Protein AF-A0A1V6XBY5-F1 (afdb_monomer_lite)

Secondary structure (DSSP, 8-state):
-HHHHHHHHHHHHHHHHHHHHHHHHHHHTTS-HHHHHHS-HHHHHHHHHHHHHHHHIIIIIIIHHHHHHHHHHHHHHHHHHHH-HHHHHHHHHHHHHHHHHHHHHHHHHHHHHHHHHHHHHHHHHHHHHHHHHHHHHHHTT-HHHHHHHHHHHHHHHHHHHS--

Organism: Penicillium nalgiovense (NCBI:txid60175)

Radius of gyration: 31.31 Å; chains: 1; bounding box: 56×70×66 Å

Structure (mmCIF, N/CA/C/O backbone):
data_AF-A0A1V6XBY5-F1
#
_entry.id   AF-A0A1V6XBY5-F1
#
loop_
_atom_site.group_PDB
_atom_site.id
_atom_site.type_symbol
_atom_site.label_atom_id
_atom_site.label_alt_id
_atom_site.label_comp_id
_atom_site.label_asym_id
_atom_site.label_entity_id
_atom_site.label_seq_id
_atom_site.pdbx_PDB_ins_code
_atom_site.Cartn_x
_atom_site.Cartn_y
_atom_site.Cartn_z
_atom_site.occupancy
_atom_site.B_iso_or_equiv
_atom_site.auth_seq_id
_atom_site.auth_comp_id
_atom_site.auth_asym_id
_atom_site.auth_atom_id
_atom_site.pdbx_PDB_model_num
ATOM 1 N N . MET A 1 1 ? 16.334 -16.213 -16.237 1.00 61.03 1 MET A N 1
ATOM 2 C CA . MET A 1 1 ? 14.950 -15.869 -16.635 1.00 61.03 1 MET A CA 1
ATOM 3 C C . MET A 1 1 ? 14.332 -14.809 -15.727 1.00 61.03 1 MET A C 1
ATOM 5 O O . MET A 1 1 ? 14.143 -13.703 -16.207 1.00 61.03 1 MET A O 1
ATOM 9 N N . VAL A 1 2 ? 14.108 -15.065 -14.429 1.00 68.25 2 VAL A N 1
ATOM 10 C CA . VAL A 1 2 ? 13.472 -14.081 -13.515 1.00 68.25 2 VAL A CA 1
ATOM 11 C C . VAL A 1 2 ? 14.244 -12.758 -13.423 1.00 68.25 2 VAL A C 1
ATOM 13 O O . VAL A 1 2 ? 13.650 -11.704 -13.589 1.00 68.25 2 VAL A O 1
ATOM 16 N N . TYR A 1 3 ? 15.573 -12.791 -13.275 1.00 68.62 3 TYR A N 1
ATOM 17 C CA . TYR A 1 3 ? 16.388 -11.568 -13.241 1.00 68.62 3 TYR A CA 1
ATOM 18 C C . TYR A 1 3 ? 16.284 -10.720 -14.520 1.00 68.62 3 TYR A C 1
ATOM 20 O O . TYR A 1 3 ? 16.187 -9.504 -14.429 1.00 68.62 3 TYR A O 1
ATOM 28 N N . MET A 1 4 ? 16.240 -11.342 -15.703 1.00 73.88 4 MET A N 1
ATOM 29 C CA . MET A 1 4 ? 16.098 -10.617 -16.975 1.00 73.88 4 MET A CA 1
ATOM 30 C C . MET A 1 4 ? 14.717 -9.968 -17.113 1.00 73.88 4 MET A C 1
ATOM 32 O O . MET A 1 4 ? 14.628 -8.827 -17.555 1.00 73.88 4 MET A O 1
ATOM 36 N N . ALA A 1 5 ? 13.652 -10.653 -16.685 1.00 66.94 5 ALA A N 1
ATOM 37 C CA . ALA A 1 5 ? 12.304 -10.086 -16.676 1.00 66.94 5 ALA A CA 1
ATOM 38 C C . ALA A 1 5 ? 12.195 -8.908 -15.695 1.00 66.94 5 ALA A C 1
ATOM 40 O O . ALA A 1 5 ? 11.653 -7.863 -16.045 1.00 66.94 5 ALA A O 1
ATOM 41 N N . THR A 1 6 ? 12.772 -9.044 -14.497 1.00 69.81 6 THR A N 1
ATOM 42 C CA . THR A 1 6 ? 12.793 -7.972 -13.494 1.00 69.81 6 THR A CA 1
ATOM 43 C C . THR A 1 6 ? 13.542 -6.744 -14.003 1.00 69.81 6 THR A C 1
ATOM 45 O O . THR A 1 6 ? 13.034 -5.635 -13.868 1.00 69.81 6 THR A O 1
ATOM 48 N N . VAL A 1 7 ? 14.715 -6.931 -14.613 1.00 74.56 7 VAL A N 1
ATOM 49 C CA . VAL A 1 7 ? 15.518 -5.829 -15.166 1.00 74.56 7 VAL A CA 1
ATOM 50 C C . VAL A 1 7 ? 14.810 -5.169 -16.350 1.00 74.56 7 VAL A C 1
ATOM 52 O O . VAL A 1 7 ? 14.742 -3.945 -16.400 1.00 74.56 7 VAL A O 1
ATOM 55 N N . GLY A 1 8 ? 14.213 -5.950 -17.257 1.00 73.25 8 GLY A N 1
ATOM 56 C CA . GLY A 1 8 ? 13.448 -5.407 -18.384 1.00 73.25 8 GLY A CA 1
ATOM 57 C C . GLY A 1 8 ? 12.247 -4.568 -17.939 1.00 73.25 8 GLY A C 1
ATOM 58 O O . GLY A 1 8 ? 11.983 -3.512 -18.508 1.00 73.25 8 GLY A O 1
ATOM 59 N N . PHE A 1 9 ? 11.557 -4.990 -16.876 1.00 68.62 9 PHE A N 1
ATOM 60 C CA . PHE A 1 9 ? 10.427 -4.237 -16.334 1.00 68.62 9 PHE A CA 1
ATOM 61 C C . PHE A 1 9 ? 10.853 -2.946 -15.628 1.00 68.62 9 PHE A C 1
ATOM 63 O O . PHE A 1 9 ? 10.186 -1.925 -15.766 1.00 68.62 9 PHE A O 1
ATOM 70 N N . VAL A 1 10 ? 11.975 -2.980 -14.900 1.00 69.75 10 VAL A N 1
ATOM 71 C CA . VAL A 1 10 ? 12.561 -1.784 -14.274 1.00 69.75 10 VAL A CA 1
ATOM 72 C C . VAL A 1 10 ? 12.973 -0.773 -15.343 1.00 69.75 10 VAL A C 1
ATOM 74 O O . VAL A 1 10 ? 12.627 0.397 -15.225 1.00 69.75 10 VAL A O 1
ATOM 77 N N . TYR A 1 11 ? 13.614 -1.235 -16.419 1.00 74.06 11 TYR A N 1
ATOM 78 C CA . TYR A 1 11 ? 14.031 -0.380 -17.530 1.00 74.06 11 TYR A CA 1
ATOM 79 C C . TYR A 1 11 ? 12.838 0.268 -18.252 1.00 74.06 11 TYR A C 1
ATOM 81 O O . TYR A 1 11 ? 12.835 1.470 -18.508 1.00 74.06 11 TYR A O 1
ATOM 89 N N . ALA A 1 12 ? 11.783 -0.507 -18.529 1.00 72.75 12 ALA A N 1
ATOM 90 C CA . ALA A 1 12 ? 10.559 0.018 -19.134 1.00 72.75 12 ALA A CA 1
ATOM 91 C C . ALA A 1 12 ? 9.843 1.028 -18.218 1.00 72.75 12 ALA A C 1
ATOM 93 O O . ALA A 1 12 ? 9.372 2.061 -18.691 1.00 72.75 12 ALA A O 1
ATOM 94 N N . GLY A 1 13 ? 9.786 0.756 -16.909 1.00 66.19 13 GLY A N 1
ATOM 95 C CA . GLY A 1 13 ? 9.212 1.678 -15.929 1.00 66.19 13 GLY A CA 1
ATOM 96 C C . GLY A 1 13 ? 9.983 2.995 -15.858 1.00 66.19 13 GLY A C 1
ATOM 97 O O . GLY A 1 13 ? 9.379 4.063 -15.930 1.00 66.19 13 GLY A O 1
ATOM 98 N N . GLU A 1 14 ? 11.312 2.926 -15.786 1.00 70.69 14 GLU A N 1
ATOM 99 C CA . GLU A 1 14 ? 12.196 4.096 -15.750 1.00 70.69 14 GLU A CA 1
ATOM 100 C C . GLU A 1 14 ? 12.035 4.985 -16.993 1.00 70.69 14 GLU A C 1
ATOM 102 O O . GLU A 1 14 ? 11.953 6.208 -16.868 1.00 70.69 14 GLU A O 1
ATOM 107 N N . HIS A 1 15 ? 11.875 4.382 -18.175 1.00 76.38 15 HIS A N 1
ATOM 108 C CA . HIS A 1 15 ? 11.624 5.114 -19.417 1.00 76.38 15 HIS A CA 1
ATOM 109 C C . HIS A 1 15 ? 10.290 5.883 -19.401 1.00 76.38 15 HIS A C 1
ATOM 111 O O . HIS A 1 15 ? 10.253 7.069 -19.724 1.00 76.38 15 HIS A O 1
ATOM 117 N N . ILE A 1 16 ? 9.203 5.240 -18.961 1.00 71.50 16 ILE A N 1
ATOM 118 C CA . ILE A 1 16 ? 7.873 5.872 -18.863 1.00 71.50 16 ILE A CA 1
ATOM 119 C C . ILE A 1 16 ? 7.898 7.045 -17.873 1.00 71.50 16 ILE A C 1
ATOM 121 O O . ILE A 1 16 ? 7.299 8.094 -18.111 1.00 71.50 16 ILE A O 1
ATOM 125 N N . ILE A 1 17 ? 8.608 6.889 -16.757 1.00 69.88 17 ILE A N 1
ATOM 126 C CA . ILE A 1 17 ? 8.731 7.927 -15.730 1.00 69.88 17 ILE A CA 1
ATOM 127 C C . ILE A 1 17 ? 9.533 9.124 -16.239 1.00 69.88 17 ILE A C 1
ATOM 129 O O . ILE A 1 17 ? 9.168 10.264 -15.943 1.00 69.88 17 ILE A O 1
ATOM 133 N N . ALA A 1 18 ? 10.602 8.883 -16.999 1.00 74.31 18 ALA A N 1
ATOM 134 C CA . ALA A 1 18 ? 11.376 9.953 -17.617 1.00 74.31 18 ALA A CA 1
ATOM 135 C C . ALA A 1 18 ? 10.490 10.809 -18.539 1.00 74.31 18 ALA A C 1
ATOM 137 O O . ALA A 1 18 ? 10.486 12.034 -18.419 1.00 74.31 18 ALA A O 1
ATOM 138 N N . GLU A 1 19 ? 9.649 10.173 -19.360 1.00 79.62 19 GLU A N 1
ATOM 139 C CA . GLU A 1 19 ? 8.713 10.876 -20.244 1.00 79.62 19 GLU A CA 1
ATOM 140 C C . GLU A 1 19 ? 7.648 11.673 -19.464 1.00 79.62 19 GLU A C 1
ATOM 142 O O . GLU A 1 19 ? 7.321 12.812 -19.816 1.00 79.62 19 GLU A O 1
ATOM 147 N N . ILE A 1 20 ? 7.128 11.119 -18.362 1.00 75.00 20 ILE A N 1
ATOM 148 C CA . ILE A 1 20 ? 6.194 11.834 -17.477 1.00 75.00 20 ILE A CA 1
ATOM 149 C C . ILE A 1 20 ? 6.872 13.061 -16.856 1.00 75.00 20 ILE A C 1
ATOM 151 O O . ILE A 1 20 ? 6.275 14.138 -16.842 1.00 75.00 20 ILE A O 1
ATOM 155 N N . ARG A 1 21 ? 8.115 12.925 -16.379 1.00 74.56 21 ARG A N 1
ATOM 156 C CA . ARG A 1 21 ? 8.877 14.019 -15.759 1.00 74.56 21 ARG A CA 1
ATOM 157 C C . ARG A 1 21 ? 9.116 15.166 -16.741 1.00 74.56 21 ARG A C 1
ATOM 159 O O . ARG A 1 21 ? 8.925 16.323 -16.370 1.00 74.56 21 ARG A O 1
ATOM 166 N N . GLU A 1 22 ? 9.470 14.860 -17.989 1.00 81.31 22 GLU A N 1
ATOM 167 C CA . GLU A 1 22 ? 9.651 15.872 -19.039 1.00 81.31 22 GLU A CA 1
ATOM 168 C C . GLU A 1 22 ? 8.355 16.631 -19.342 1.00 81.31 22 GLU A C 1
ATOM 170 O O . GLU A 1 22 ? 8.338 17.865 -19.364 1.00 81.31 22 GLU A O 1
ATOM 175 N N . ARG A 1 23 ? 7.242 15.908 -19.518 1.00 78.94 23 ARG A N 1
ATOM 176 C CA . ARG A 1 23 ? 5.930 16.523 -19.774 1.00 78.94 23 ARG A CA 1
ATOM 177 C C . ARG A 1 23 ? 5.463 17.374 -18.593 1.00 78.94 23 ARG A C 1
ATOM 179 O O . ARG A 1 23 ? 4.924 18.458 -18.800 1.00 78.94 23 ARG A O 1
ATOM 186 N N . PHE A 1 24 ? 5.689 16.912 -17.366 1.00 74.50 24 PHE A N 1
ATOM 187 C CA . PHE A 1 24 ? 5.305 17.633 -16.154 1.00 74.50 24 PHE A CA 1
ATOM 188 C C . PHE A 1 24 ? 6.093 18.940 -15.998 1.00 74.50 24 PHE A C 1
ATOM 190 O O . PHE A 1 24 ? 5.501 19.993 -15.758 1.00 74.50 24 PHE A O 1
ATOM 197 N N . LEU A 1 25 ? 7.409 18.905 -16.240 1.00 76.88 25 LEU A N 1
ATOM 198 C CA . LEU A 1 25 ? 8.250 20.103 -16.254 1.00 76.88 25 LEU A CA 1
ATOM 199 C C . LEU A 1 25 ? 7.796 21.095 -17.337 1.00 76.88 25 LEU A C 1
ATOM 201 O O . LEU A 1 25 ? 7.671 22.289 -17.069 1.00 76.88 25 LEU A O 1
ATOM 205 N N . ALA A 1 26 ? 7.485 20.606 -18.541 1.00 82.38 26 ALA A N 1
ATOM 206 C CA . ALA A 1 26 ? 6.999 21.442 -19.638 1.00 82.38 26 ALA A CA 1
ATOM 207 C C . ALA A 1 26 ? 5.660 22.137 -19.322 1.00 82.38 26 ALA A C 1
ATOM 209 O O . ALA A 1 26 ? 5.439 23.263 -19.768 1.00 82.38 26 ALA A O 1
ATOM 210 N N . VAL A 1 27 ? 4.774 21.490 -18.557 1.00 79.50 27 VAL A N 1
ATOM 211 C CA . VAL A 1 27 ? 3.504 22.081 -18.101 1.00 79.50 27 VAL A CA 1
ATOM 212 C C . VAL A 1 27 ? 3.748 23.149 -17.035 1.00 79.50 27 VAL A C 1
ATOM 214 O O . VAL A 1 27 ? 3.189 24.239 -17.134 1.00 79.50 27 VAL A O 1
ATOM 217 N N . ILE A 1 28 ? 4.626 22.887 -16.067 1.00 75.31 28 ILE A N 1
ATOM 218 C CA . ILE A 1 28 ? 4.925 23.839 -14.985 1.00 75.31 28 ILE A CA 1
ATOM 219 C C . ILE A 1 28 ? 5.601 25.105 -15.513 1.00 75.31 28 ILE A C 1
ATOM 221 O O . ILE A 1 28 ? 5.260 26.205 -15.083 1.00 75.31 28 ILE A O 1
ATOM 225 N N . LEU A 1 29 ? 6.487 24.978 -16.503 1.00 78.00 29 LEU A N 1
ATOM 226 C CA . LEU A 1 29 ? 7.115 26.127 -17.165 1.00 78.00 29 LEU A CA 1
ATOM 227 C C . LEU A 1 29 ? 6.120 27.002 -17.951 1.00 78.00 29 LEU A C 1
ATOM 229 O O . LEU A 1 29 ? 6.449 28.135 -18.294 1.00 78.00 29 LEU A O 1
ATOM 233 N N . ARG A 1 30 ? 4.913 26.500 -18.246 1.00 82.25 30 ARG A N 1
ATOM 234 C CA . ARG A 1 30 ? 3.835 27.248 -18.919 1.00 82.25 30 ARG A CA 1
ATOM 235 C C . ARG A 1 30 ? 2.816 27.853 -17.945 1.00 82.25 30 ARG A C 1
ATOM 237 O O . ARG A 1 30 ? 1.886 28.523 -18.393 1.00 82.25 30 ARG A O 1
ATOM 244 N N . GLN A 1 31 ? 2.962 27.616 -16.643 1.00 78.12 31 GLN A N 1
ATOM 245 C CA . GLN A 1 31 ? 2.050 28.114 -15.615 1.00 78.12 31 GLN A CA 1
ATOM 246 C C . GLN A 1 31 ? 2.281 29.618 -15.363 1.00 78.12 31 GLN A C 1
ATOM 248 O O . GLN A 1 31 ? 3.401 30.119 -15.427 1.00 78.12 31 GLN A O 1
ATOM 253 N N . ILE A 1 32 ? 1.207 30.352 -15.068 1.00 75.69 32 ILE A N 1
ATOM 254 C CA . ILE A 1 32 ? 1.235 31.795 -14.783 1.00 75.69 32 ILE A CA 1
ATOM 255 C C . ILE A 1 32 ? 2.073 32.147 -13.537 1.00 75.69 32 ILE A C 1
ATOM 257 O O . ILE A 1 32 ? 2.076 31.400 -12.561 1.00 75.69 32 ILE A O 1
ATOM 261 N N . ILE A 1 33 ? 2.706 33.331 -13.527 1.00 69.88 33 ILE A N 1
ATOM 262 C CA . ILE A 1 33 ? 3.535 33.829 -12.404 1.00 69.88 33 ILE A CA 1
ATOM 263 C C . ILE A 1 33 ? 2.779 33.842 -11.064 1.00 69.88 33 ILE A C 1
ATOM 265 O O . ILE A 1 33 ? 3.382 33.566 -10.036 1.00 69.88 33 ILE A O 1
ATOM 269 N N . ALA A 1 34 ? 1.461 34.075 -11.063 1.00 74.69 34 ALA A N 1
ATOM 270 C CA . ALA A 1 34 ? 0.650 34.063 -9.840 1.00 74.69 34 ALA A CA 1
ATOM 271 C C . ALA A 1 34 ? 0.723 32.726 -9.070 1.00 74.69 34 ALA A C 1
ATOM 273 O O . ALA A 1 34 ? 0.628 32.718 -7.849 1.00 74.69 34 ALA A O 1
ATOM 274 N N . PHE A 1 35 ? 0.949 31.603 -9.763 1.00 68.94 35 PHE A N 1
ATOM 275 C CA . PHE A 1 35 ? 1.154 30.294 -9.133 1.00 68.94 35 PHE A CA 1
ATOM 276 C C . PHE A 1 35 ? 2.509 30.191 -8.410 1.00 68.94 35 PHE A C 1
ATOM 278 O O . PHE A 1 35 ? 2.617 29.520 -7.389 1.00 68.94 35 PHE A O 1
ATOM 285 N N . PHE A 1 36 ? 3.534 30.873 -8.927 1.00 67.94 36 PHE A N 1
ATOM 286 C CA . PHE A 1 36 ? 4.873 30.932 -8.330 1.00 67.94 36 PHE A CA 1
ATOM 287 C C . PHE A 1 36 ? 4.969 31.921 -7.161 1.00 67.94 36 PHE A C 1
ATOM 289 O O . PHE A 1 36 ? 5.892 31.824 -6.358 1.00 67.94 36 PHE A O 1
ATOM 296 N N . ASP A 1 37 ? 4.034 32.867 -7.068 1.00 69.56 37 ASP A N 1
ATOM 297 C CA . ASP A 1 37 ? 3.974 33.844 -5.974 1.00 69.56 37 ASP A CA 1
ATOM 298 C C . ASP A 1 37 ? 3.305 33.245 -4.719 1.00 69.56 37 ASP A C 1
ATOM 300 O O . ASP A 1 37 ? 3.668 33.569 -3.591 1.00 69.56 37 ASP A O 1
ATOM 304 N N . GLU A 1 38 ? 2.365 32.309 -4.910 1.00 67.94 38 GLU A N 1
ATOM 305 C CA . GLU A 1 38 ? 1.680 31.587 -3.828 1.00 67.94 38 GLU A CA 1
ATOM 306 C C . GLU A 1 38 ? 2.497 30.383 -3.313 1.00 67.94 38 GLU A C 1
ATOM 308 O O . GLU A 1 38 ? 2.528 30.107 -2.112 1.00 67.94 38 GLU A O 1
ATOM 313 N N . LEU A 1 39 ? 3.208 29.685 -4.209 1.00 63.81 39 LEU A N 1
ATOM 314 C CA . LEU A 1 39 ? 4.176 28.638 -3.878 1.00 63.81 39 LEU A CA 1
ATOM 315 C C . LEU A 1 39 ? 5.589 29.173 -4.142 1.00 63.81 39 LEU A C 1
ATOM 317 O O . LEU A 1 39 ? 6.058 29.138 -5.277 1.00 63.81 39 LEU A O 1
ATOM 321 N N . GLY A 1 40 ? 6.297 29.637 -3.109 1.00 65.38 40 GLY A N 1
ATOM 322 C CA . GLY A 1 40 ? 7.679 30.108 -3.259 1.00 65.38 40 GLY A CA 1
ATOM 323 C C . GLY A 1 40 ? 8.547 29.122 -4.061 1.00 65.38 40 GLY A C 1
ATOM 324 O O . GLY A 1 40 ? 8.485 27.912 -3.847 1.00 65.38 40 GLY A O 1
ATOM 325 N N . ALA A 1 41 ? 9.360 29.624 -4.996 1.00 63.28 41 ALA A N 1
ATOM 326 C CA . ALA A 1 41 ? 10.025 28.828 -6.041 1.00 63.28 41 ALA A CA 1
ATOM 327 C C . ALA A 1 41 ? 10.817 27.586 -5.552 1.00 63.28 41 ALA A C 1
ATOM 329 O O . ALA A 1 41 ? 10.947 26.607 -6.289 1.00 63.28 41 ALA A O 1
ATOM 330 N N . GLY A 1 42 ? 11.322 27.592 -4.311 1.00 67.00 42 GLY A N 1
ATOM 331 C CA . GLY A 1 42 ? 12.005 26.443 -3.696 1.00 67.00 42 GLY A CA 1
ATOM 332 C C . GLY A 1 42 ? 11.079 25.293 -3.268 1.00 67.00 42 GLY A C 1
ATOM 333 O O . GLY A 1 42 ? 11.498 24.133 -3.247 1.00 67.00 42 GLY A O 1
ATOM 334 N N . ASP A 1 43 ? 9.812 25.585 -2.981 1.00 70.50 43 ASP A N 1
ATOM 335 C CA . ASP A 1 43 ? 8.812 24.604 -2.544 1.00 70.50 43 ASP A CA 1
ATOM 336 C C . ASP A 1 43 ? 8.220 23.835 -3.739 1.00 70.50 43 ASP A C 1
ATOM 338 O O . ASP A 1 43 ? 7.920 22.643 -3.657 1.00 70.50 43 ASP A O 1
ATOM 342 N N . ILE A 1 44 ? 8.156 24.489 -4.905 1.00 68.62 44 ILE A N 1
ATOM 343 C CA . ILE A 1 44 ? 7.705 23.891 -6.168 1.00 68.62 44 ILE A CA 1
ATOM 344 C C . ILE A 1 44 ? 8.652 22.768 -6.602 1.00 68.62 44 ILE A C 1
ATOM 346 O O . ILE A 1 44 ? 8.198 21.664 -6.884 1.00 68.62 44 ILE A O 1
ATOM 350 N N . ASN A 1 45 ? 9.968 23.004 -6.611 1.00 70.56 45 ASN A N 1
ATOM 351 C CA . ASN A 1 45 ? 10.937 21.986 -7.036 1.00 70.56 45 ASN A CA 1
ATOM 352 C C . ASN A 1 45 ? 10.931 20.753 -6.111 1.00 70.56 45 ASN A C 1
ATOM 354 O O . ASN A 1 45 ? 10.988 19.610 -6.574 1.00 70.56 45 ASN A O 1
ATOM 358 N N . THR A 1 46 ? 10.806 20.981 -4.800 1.00 76.31 46 THR A N 1
ATOM 359 C CA . THR A 1 46 ? 10.715 19.904 -3.804 1.00 76.31 46 THR A CA 1
ATOM 360 C C . THR A 1 46 ? 9.435 19.091 -3.978 1.00 76.31 46 THR A C 1
ATOM 362 O O . THR A 1 46 ? 9.498 17.861 -4.002 1.00 76.31 46 THR A O 1
ATOM 365 N N . ARG A 1 47 ? 8.286 19.754 -4.179 1.00 72.12 47 ARG A N 1
ATOM 366 C CA . ARG A 1 47 ? 7.008 19.081 -4.463 1.00 72.12 47 ARG A CA 1
ATOM 367 C C . ARG A 1 47 ? 7.031 18.308 -5.772 1.00 72.12 47 ARG A C 1
ATOM 369 O O . ARG A 1 47 ? 6.630 17.154 -5.775 1.00 72.12 47 ARG A O 1
ATOM 376 N N . ILE A 1 48 ? 7.563 18.883 -6.851 1.00 71.38 48 ILE A N 1
ATOM 377 C CA . ILE A 1 48 ? 7.699 18.184 -8.138 1.00 71.38 48 ILE A CA 1
ATOM 378 C C . ILE A 1 48 ? 8.526 16.915 -7.965 1.00 71.38 48 ILE A C 1
ATOM 380 O O . ILE A 1 48 ? 8.141 15.852 -8.450 1.00 71.38 48 ILE A O 1
ATOM 384 N N . THR A 1 49 ? 9.660 17.019 -7.273 1.00 75.75 49 THR A N 1
ATOM 385 C CA . THR A 1 49 ? 10.550 15.878 -7.049 1.00 75.75 49 THR A CA 1
ATOM 386 C C . THR A 1 49 ? 9.861 14.813 -6.198 1.00 75.75 49 THR A C 1
ATOM 388 O O . THR A 1 49 ? 9.905 13.636 -6.547 1.00 75.75 49 THR A O 1
ATOM 391 N N . ALA A 1 50 ? 9.176 15.212 -5.125 1.00 79.12 50 ALA A N 1
ATOM 392 C CA . ALA A 1 50 ? 8.438 14.299 -4.258 1.00 79.12 50 ALA A CA 1
ATOM 393 C C . ALA A 1 50 ? 7.274 13.612 -4.992 1.00 79.12 50 ALA A C 1
ATOM 395 O O . ALA A 1 50 ? 7.177 12.387 -4.959 1.00 79.12 50 ALA A O 1
ATOM 396 N N . ASP A 1 51 ? 6.444 14.368 -5.711 1.00 77.06 51 ASP A N 1
ATOM 397 C CA . ASP A 1 51 ? 5.297 13.845 -6.457 1.00 77.06 51 ASP A CA 1
ATOM 398 C C . ASP A 1 51 ? 5.756 12.931 -7.598 1.00 77.06 51 ASP A C 1
ATOM 400 O O . ASP A 1 51 ? 5.205 11.849 -7.794 1.00 77.06 51 ASP A O 1
ATOM 404 N N . THR A 1 52 ? 6.824 13.305 -8.310 1.00 71.75 52 THR A N 1
ATOM 405 C CA . THR A 1 52 ? 7.394 12.463 -9.372 1.00 71.75 52 THR A CA 1
ATOM 406 C C . THR A 1 52 ? 7.991 11.181 -8.802 1.00 71.75 52 THR A C 1
ATOM 408 O O . THR A 1 52 ? 7.825 10.126 -9.408 1.00 71.75 52 THR A O 1
ATOM 411 N N . ASN A 1 53 ? 8.642 11.236 -7.636 1.00 76.75 53 ASN A N 1
ATOM 412 C CA . ASN A 1 53 ? 9.165 10.048 -6.960 1.00 76.75 53 ASN A CA 1
ATOM 413 C C . ASN A 1 53 ? 8.039 9.125 -6.479 1.00 76.75 53 ASN A C 1
ATOM 415 O O . ASN A 1 53 ? 8.128 7.917 -6.677 1.00 76.75 53 ASN A O 1
ATOM 419 N N . LEU A 1 54 ? 6.953 9.674 -5.930 1.00 77.25 54 LEU A N 1
ATOM 420 C CA . LEU A 1 54 ? 5.775 8.896 -5.534 1.00 77.25 54 LEU A CA 1
ATOM 421 C C . LEU A 1 54 ? 5.086 8.248 -6.741 1.00 77.25 54 LEU A C 1
ATOM 423 O O . LEU A 1 54 ? 4.683 7.087 -6.680 1.00 77.25 54 LEU A O 1
ATOM 427 N N . VAL A 1 55 ? 4.979 8.970 -7.859 1.00 74.50 55 VAL A N 1
ATOM 428 C CA . VAL A 1 55 ? 4.465 8.423 -9.123 1.00 74.50 55 VAL A CA 1
ATOM 429 C C . VAL A 1 55 ? 5.410 7.353 -9.673 1.00 74.50 55 VAL A C 1
ATOM 431 O O . VAL A 1 55 ? 4.948 6.321 -10.150 1.00 74.50 55 VAL A O 1
ATOM 434 N N . GLN A 1 56 ? 6.723 7.549 -9.562 1.00 69.56 56 GLN A N 1
ATOM 435 C CA . GLN A 1 56 ? 7.740 6.582 -9.968 1.00 69.56 56 GLN A CA 1
ATOM 436 C C . GLN A 1 56 ? 7.676 5.294 -9.149 1.00 69.56 56 GLN A C 1
ATOM 438 O O . GLN A 1 56 ? 7.681 4.203 -9.719 1.00 69.56 56 GLN A O 1
ATOM 443 N N . GLU A 1 57 ? 7.583 5.403 -7.831 1.00 73.19 57 GLU A N 1
ATOM 444 C CA . GLU A 1 57 ? 7.428 4.265 -6.928 1.00 73.19 57 GLU A CA 1
ATOM 445 C C . GLU A 1 57 ? 6.086 3.560 -7.186 1.00 73.19 57 GLU A C 1
ATOM 447 O O . GLU A 1 57 ? 6.019 2.337 -7.335 1.00 73.19 57 GLU A O 1
ATOM 452 N N . GLY A 1 58 ? 5.017 4.335 -7.383 1.00 70.25 58 GLY A N 1
ATOM 453 C CA . GLY A 1 58 ? 3.698 3.828 -7.746 1.00 70.25 58 GLY A CA 1
ATOM 454 C C . GLY A 1 58 ? 3.683 3.064 -9.072 1.00 70.25 58 GLY A C 1
ATOM 455 O O . GLY A 1 58 ? 3.145 1.962 -9.139 1.00 70.25 58 GLY A O 1
ATOM 456 N N . ILE A 1 59 ? 4.284 3.605 -10.130 1.00 71.12 59 ILE A N 1
ATOM 457 C CA . ILE A 1 59 ? 4.292 2.969 -11.452 1.00 71.12 59 ILE A CA 1
ATOM 458 C C . ILE A 1 59 ? 5.297 1.817 -11.478 1.00 71.12 59 ILE A C 1
ATOM 460 O O . ILE A 1 59 ? 4.930 0.683 -11.764 1.00 71.12 59 ILE A O 1
ATOM 464 N N . SER A 1 60 ? 6.563 2.066 -11.160 1.00 67.69 60 SER A N 1
ATOM 465 C CA . SER A 1 60 ? 7.627 1.085 -11.390 1.00 67.69 60 SER A CA 1
ATOM 466 C C . SER A 1 60 ? 7.571 -0.083 -10.402 1.00 67.69 60 SER A C 1
ATOM 468 O O . SER A 1 60 ? 7.806 -1.239 -10.770 1.00 67.69 60 SER A O 1
ATOM 470 N N . GLU A 1 61 ? 7.219 0.176 -9.140 1.00 69.00 61 GLU A N 1
ATOM 471 C CA . GLU A 1 61 ? 7.173 -0.880 -8.135 1.00 69.00 61 GLU A CA 1
ATOM 472 C C . GLU A 1 61 ? 5.829 -1.600 -8.125 1.00 69.00 61 GLU A C 1
ATOM 474 O O . GLU A 1 61 ? 5.800 -2.832 -8.238 1.00 69.00 61 GLU A O 1
ATOM 479 N N . LYS A 1 62 ? 4.712 -0.863 -8.036 1.00 75.69 62 LYS A N 1
ATOM 480 C CA . LYS A 1 62 ? 3.402 -1.519 -7.939 1.00 75.69 62 LYS A CA 1
ATOM 481 C C . LYS A 1 62 ? 3.046 -2.236 -9.230 1.00 75.69 62 LYS A C 1
ATOM 483 O O . LYS A 1 62 ? 2.671 -3.395 -9.126 1.00 75.69 62 LYS A O 1
ATOM 488 N N . VAL A 1 63 ? 3.221 -1.628 -10.412 1.00 73.69 63 VAL A N 1
ATOM 489 C CA . VAL A 1 63 ? 2.829 -2.260 -11.693 1.00 73.69 63 VAL A CA 1
ATOM 490 C C . VAL A 1 63 ? 3.636 -3.528 -11.960 1.00 73.69 63 VAL A C 1
ATOM 492 O O . VAL A 1 63 ? 3.074 -4.540 -12.380 1.00 73.69 63 VAL A O 1
ATOM 495 N N . ARG A 1 64 ? 4.940 -3.513 -11.662 1.00 70.94 64 ARG A N 1
ATOM 496 C CA . ARG A 1 64 ? 5.795 -4.701 -11.780 1.00 70.94 64 ARG A CA 1
ATOM 497 C C . ARG A 1 64 ? 5.312 -5.829 -10.880 1.00 70.94 64 ARG A C 1
ATOM 499 O O . ARG A 1 64 ? 5.232 -6.977 -11.324 1.00 70.94 64 ARG A O 1
ATOM 506 N N . LEU A 1 65 ? 4.990 -5.506 -9.628 1.00 75.38 65 LEU A N 1
ATOM 507 C CA . LEU A 1 65 ? 4.482 -6.478 -8.666 1.00 75.38 65 LEU A CA 1
ATOM 508 C C . LEU A 1 65 ? 3.129 -7.040 -9.106 1.00 75.38 65 LEU A C 1
ATOM 510 O O . LEU A 1 65 ? 2.973 -8.261 -9.107 1.00 75.38 65 LEU A O 1
ATOM 514 N N . THR A 1 66 ? 2.177 -6.205 -9.537 1.00 74.31 66 THR A N 1
ATOM 515 C CA . THR A 1 66 ? 0.871 -6.691 -10.011 1.00 74.31 66 THR A CA 1
ATOM 516 C C . THR A 1 66 ? 1.007 -7.551 -11.253 1.00 74.31 66 THR A C 1
ATOM 518 O O . THR A 1 66 ? 0.409 -8.623 -11.301 1.00 74.31 66 THR A O 1
ATOM 521 N N . LEU A 1 67 ? 1.805 -7.139 -12.240 1.00 74.62 67 LEU A N 1
ATOM 522 C CA . LEU A 1 67 ? 1.952 -7.921 -13.464 1.00 74.62 67 LEU A CA 1
ATOM 523 C C . LEU A 1 67 ? 2.630 -9.268 -13.194 1.00 74.62 67 LEU A C 1
ATOM 525 O O . LEU A 1 67 ? 2.167 -10.300 -13.681 1.00 74.62 67 LEU A O 1
ATOM 529 N N . THR A 1 68 ? 3.681 -9.278 -12.370 1.00 76.06 68 THR A N 1
ATOM 530 C CA . THR A 1 68 ? 4.364 -10.520 -11.977 1.00 76.06 68 THR A CA 1
ATOM 531 C C . THR A 1 68 ? 3.430 -11.435 -11.188 1.00 76.06 68 THR A C 1
ATOM 533 O O . THR A 1 68 ? 3.403 -12.643 -11.432 1.00 76.06 68 THR A O 1
ATOM 536 N N . ALA A 1 69 ? 2.624 -10.881 -10.278 1.00 76.38 69 ALA A N 1
ATOM 537 C CA . ALA A 1 69 ? 1.642 -11.643 -9.514 1.00 76.38 69 ALA A CA 1
ATOM 538 C C . ALA A 1 69 ? 0.569 -12.262 -10.421 1.00 76.38 69 ALA A C 1
ATOM 540 O O . ALA A 1 69 ? 0.270 -13.446 -10.279 1.00 76.38 69 ALA A O 1
ATOM 541 N N . ILE A 1 70 ? 0.044 -11.506 -11.392 1.00 77.25 70 ILE A N 1
ATOM 542 C CA . ILE A 1 70 ? -0.935 -12.005 -12.370 1.00 77.25 70 ILE A CA 1
ATOM 543 C C . ILE A 1 70 ? -0.319 -13.113 -13.230 1.00 77.25 70 ILE A C 1
ATOM 545 O O . ILE A 1 70 ? -0.908 -14.184 -13.366 1.00 77.25 70 ILE A O 1
ATOM 549 N N . ALA A 1 71 ? 0.882 -12.896 -13.770 1.00 77.06 71 ALA A N 1
ATOM 550 C CA . ALA A 1 71 ? 1.568 -13.890 -14.593 1.00 77.06 71 ALA A CA 1
ATOM 551 C C . ALA A 1 71 ? 1.840 -15.188 -13.815 1.00 77.06 71 ALA A C 1
ATOM 553 O O . ALA A 1 71 ? 1.591 -16.283 -14.319 1.00 77.06 71 ALA A O 1
ATOM 554 N N . THR A 1 72 ? 2.289 -15.068 -12.563 1.00 79.19 72 THR A N 1
ATOM 555 C CA . THR A 1 72 ? 2.542 -16.219 -11.683 1.00 79.19 72 THR A CA 1
ATOM 556 C C . THR A 1 72 ? 1.249 -16.948 -11.336 1.00 79.19 72 THR A C 1
ATOM 558 O O . THR A 1 72 ? 1.221 -18.176 -11.351 1.00 79.19 72 THR A O 1
ATOM 561 N N . PHE A 1 73 ? 0.167 -16.215 -11.071 1.00 80.25 73 PHE A N 1
ATOM 562 C CA . PHE A 1 73 ? -1.145 -16.795 -10.798 1.00 80.25 73 PHE A CA 1
ATOM 563 C C . PHE A 1 73 ? -1.655 -17.620 -11.986 1.00 80.25 73 PHE A C 1
ATOM 565 O O . PHE A 1 73 ? -2.049 -18.773 -11.809 1.00 80.25 73 PHE A O 1
ATOM 572 N N . VAL A 1 74 ? -1.577 -17.071 -13.202 1.00 81.38 74 VAL A N 1
ATOM 573 C CA . VAL A 1 74 ? -1.988 -17.777 -14.425 1.00 81.38 74 VAL A CA 1
ATOM 574 C C . VAL A 1 74 ? -1.102 -18.999 -14.675 1.00 81.38 74 VAL A C 1
ATOM 576 O O . VAL A 1 74 ? -1.620 -20.085 -14.926 1.00 81.38 74 VAL A O 1
ATOM 579 N N . ALA A 1 75 ? 0.220 -18.863 -14.553 1.00 80.94 75 ALA A N 1
ATOM 580 C CA . ALA A 1 75 ? 1.144 -19.980 -14.736 1.00 80.94 75 ALA A CA 1
ATOM 581 C C . ALA A 1 75 ? 0.893 -21.110 -13.722 1.00 80.94 75 ALA A C 1
ATOM 583 O O . ALA A 1 75 ? 0.806 -22.275 -14.108 1.00 80.94 75 ALA A O 1
ATOM 584 N N . ALA A 1 76 ? 0.716 -20.777 -12.440 1.00 80.31 76 ALA A N 1
ATOM 585 C CA . ALA A 1 76 ? 0.413 -21.747 -11.390 1.00 80.31 76 ALA A CA 1
ATOM 586 C C . ALA A 1 76 ? -0.931 -22.451 -11.626 1.00 80.31 76 ALA A C 1
ATOM 588 O O . ALA A 1 76 ? -1.037 -23.661 -11.424 1.00 80.31 76 ALA A O 1
ATOM 589 N N . PHE A 1 77 ? -1.940 -21.714 -12.098 1.00 81.81 77 PHE A N 1
ATOM 590 C CA . PHE A 1 77 ? -3.241 -22.276 -12.448 1.00 81.81 77 PHE A CA 1
ATOM 591 C C . PHE A 1 77 ? -3.124 -23.287 -13.596 1.00 81.81 77 PHE A C 1
ATOM 593 O O . PHE A 1 77 ? -3.589 -24.419 -13.469 1.00 81.81 77 PHE A O 1
ATOM 600 N N . VAL A 1 78 ? -2.437 -22.921 -14.682 1.00 83.25 78 VAL A N 1
ATOM 601 C CA . VAL A 1 78 ? -2.231 -23.803 -15.841 1.00 83.25 78 VAL A CA 1
ATOM 602 C C . VAL A 1 78 ? -1.445 -25.056 -15.447 1.00 83.25 78 VAL A C 1
ATOM 604 O O . VAL A 1 78 ? -1.889 -26.167 -15.731 1.00 83.25 78 VAL A O 1
ATOM 607 N N . ILE A 1 79 ? -0.322 -24.907 -14.736 1.00 82.69 79 ILE A N 1
ATOM 608 C CA . ILE A 1 79 ? 0.504 -26.042 -14.287 1.00 82.69 79 ILE A CA 1
ATOM 609 C C . ILE A 1 79 ? -0.299 -26.972 -13.370 1.00 82.69 79 ILE A C 1
ATOM 611 O O . ILE A 1 79 ? -0.245 -28.194 -13.521 1.00 82.69 79 ILE A O 1
ATOM 615 N N . GLY A 1 80 ? -1.075 -26.409 -12.443 1.00 81.75 80 GLY A N 1
ATOM 616 C CA . GLY A 1 80 ? -1.897 -27.192 -11.530 1.00 81.75 80 GLY A CA 1
ATOM 617 C C . GLY A 1 80 ? -2.971 -28.012 -12.254 1.00 81.75 80 GLY A C 1
ATOM 618 O O . GLY A 1 80 ? -3.152 -29.193 -11.950 1.00 81.75 80 GLY A O 1
ATOM 619 N N . PHE A 1 81 ? -3.669 -27.409 -13.220 1.00 81.00 81 PHE A N 1
ATOM 620 C CA . PHE A 1 81 ? -4.698 -28.102 -14.000 1.00 81.00 81 PHE A CA 1
ATOM 621 C C . PHE A 1 81 ? -4.122 -29.195 -14.905 1.00 81.00 81 PHE A C 1
ATOM 623 O O . PHE A 1 81 ? -4.747 -30.245 -15.044 1.00 81.00 81 PHE A O 1
ATOM 630 N N . VAL A 1 82 ? -2.936 -28.973 -15.477 1.00 83.06 82 VAL A N 1
ATOM 631 C CA . VAL A 1 82 ? -2.261 -29.951 -16.344 1.00 83.06 82 VAL A CA 1
ATOM 632 C C . VAL A 1 82 ? -1.715 -31.138 -15.543 1.00 83.06 82 VAL A C 1
ATOM 634 O O . VAL A 1 82 ? -1.810 -32.270 -16.005 1.00 83.06 82 VAL A O 1
ATOM 637 N N . GLY A 1 83 ? -1.167 -30.904 -14.346 1.00 78.94 83 GLY A N 1
ATOM 638 C CA . GLY A 1 83 ? -0.588 -31.967 -13.520 1.00 78.94 83 GLY A CA 1
ATOM 639 C C . GLY A 1 83 ? -1.636 -32.882 -12.883 1.00 78.94 83 GLY A C 1
ATOM 640 O O . GLY A 1 83 ? -1.639 -34.087 -13.120 1.00 78.94 83 GLY A O 1
ATOM 641 N N . TYR A 1 84 ? -2.529 -32.324 -12.059 1.00 76.50 84 TYR A N 1
ATOM 642 C CA . TYR A 1 84 ? -3.498 -33.111 -11.287 1.00 76.50 84 TYR A CA 1
ATOM 643 C C . TYR A 1 84 ? -4.782 -32.317 -11.020 1.00 76.50 84 TYR A C 1
ATOM 645 O O . TYR A 1 84 ? -4.945 -31.693 -9.970 1.00 76.50 84 TYR A O 1
ATOM 653 N N . TRP A 1 85 ? -5.745 -32.419 -11.937 1.00 82.94 85 TRP A N 1
ATOM 654 C CA . TRP A 1 85 ? -7.016 -31.683 -11.885 1.00 82.94 85 TRP A CA 1
ATOM 655 C C . TRP A 1 85 ? -7.866 -31.920 -10.618 1.00 82.94 85 TRP A C 1
ATOM 657 O O . TRP A 1 85 ? -8.633 -31.050 -10.217 1.00 82.94 85 TRP A O 1
ATOM 667 N N . LYS A 1 86 ? -7.733 -33.079 -9.952 1.00 78.88 86 LYS A N 1
ATOM 668 C CA . LYS A 1 86 ? -8.450 -33.369 -8.693 1.00 78.88 86 LYS A CA 1
ATOM 669 C C . LYS A 1 86 ? -7.861 -32.632 -7.486 1.00 78.88 86 LYS A C 1
ATOM 671 O O . LYS A 1 86 ? -8.612 -32.164 -6.636 1.00 78.88 86 LYS A O 1
ATOM 676 N N . LEU A 1 87 ? -6.532 -32.521 -7.405 1.00 77.94 87 LEU A N 1
ATOM 677 C CA . LEU A 1 87 ? -5.856 -31.862 -6.280 1.00 77.94 87 LEU A CA 1
ATOM 678 C C . LEU A 1 87 ? -6.036 -30.344 -6.338 1.00 77.94 87 LEU A C 1
ATOM 680 O O . LEU A 1 87 ? -6.260 -29.707 -5.308 1.00 77.94 87 LEU A O 1
ATOM 684 N N . THR A 1 88 ? -6.009 -29.764 -7.537 1.00 80.88 88 THR A N 1
ATOM 685 C CA . THR A 1 88 ? -6.234 -28.326 -7.719 1.00 80.88 88 THR A CA 1
ATOM 686 C C . THR A 1 88 ? -7.641 -27.884 -7.365 1.00 80.88 88 THR A C 1
ATOM 688 O O . THR A 1 88 ? -7.800 -26.806 -6.799 1.00 80.88 88 THR A O 1
ATOM 691 N N . LEU A 1 89 ? -8.655 -28.707 -7.635 1.00 80.62 89 LEU A N 1
ATOM 692 C CA . LEU A 1 89 ? -10.046 -28.405 -7.285 1.00 80.62 89 LEU A CA 1
ATOM 693 C C . LEU A 1 89 ? -10.243 -28.317 -5.764 1.00 80.62 89 LEU A C 1
ATOM 695 O O . LEU A 1 89 ? -10.864 -27.375 -5.271 1.00 80.62 89 LEU A O 1
ATOM 699 N N . ILE A 1 90 ? -9.640 -29.248 -5.016 1.00 85.00 90 ILE A N 1
ATOM 700 C CA . ILE A 1 90 ? -9.652 -29.242 -3.544 1.00 85.00 90 ILE A CA 1
ATOM 701 C C . ILE A 1 90 ? -8.929 -27.999 -3.012 1.00 85.00 90 ILE A C 1
ATOM 703 O O . ILE A 1 90 ? -9.455 -27.292 -2.152 1.00 85.00 90 ILE A O 1
ATOM 707 N N . LEU A 1 91 ? -7.745 -27.693 -3.551 1.00 84.25 91 LEU A N 1
ATOM 708 C CA . LEU A 1 91 ? -6.964 -26.525 -3.140 1.00 84.25 91 LEU A CA 1
ATOM 709 C C . LEU A 1 91 ? -7.714 -25.213 -3.421 1.00 84.25 91 LEU A C 1
ATOM 711 O O . LEU A 1 91 ? -7.781 -24.338 -2.559 1.00 84.25 91 LEU A O 1
ATOM 715 N N . CYS A 1 92 ? -8.316 -25.093 -4.606 1.00 85.38 92 CYS A N 1
ATOM 716 C CA . CYS A 1 92 ? -9.093 -23.926 -5.011 1.00 85.38 92 CYS A CA 1
ATOM 717 C C . CYS A 1 92 ? -10.291 -23.709 -4.078 1.00 85.38 92 CYS A C 1
ATOM 719 O O . CYS A 1 92 ? -10.489 -22.595 -3.595 1.00 85.38 92 CYS A O 1
ATOM 721 N N . SER A 1 93 ? -11.024 -24.776 -3.738 1.00 87.75 93 SER A N 1
ATOM 722 C CA . SER A 1 93 ? -12.138 -24.705 -2.786 1.00 87.75 93 SER A CA 1
ATOM 723 C C . SER A 1 93 ? -11.696 -24.180 -1.415 1.00 87.75 93 SER A C 1
ATOM 725 O O . SER A 1 93 ? -12.361 -23.318 -0.840 1.00 87.75 93 SER A O 1
ATOM 727 N N . THR A 1 94 ? -10.559 -24.653 -0.898 1.00 88.19 94 THR A N 1
ATOM 728 C CA . THR A 1 94 ? -10.020 -24.196 0.393 1.00 88.19 94 THR A CA 1
ATOM 729 C C . THR A 1 94 ? -9.599 -22.726 0.346 1.00 88.19 94 THR A C 1
ATOM 731 O O . THR A 1 94 ? -9.936 -21.961 1.250 1.00 88.19 94 THR A O 1
ATOM 734 N N . VAL A 1 95 ? -8.914 -22.295 -0.719 1.00 88.88 95 VAL A N 1
ATOM 735 C CA . VAL A 1 95 ? -8.493 -20.891 -0.886 1.00 88.88 95 VAL A CA 1
ATOM 736 C C . VAL A 1 95 ? -9.705 -19.961 -0.975 1.00 88.88 95 VAL A C 1
ATOM 738 O O . VAL A 1 95 ? -9.736 -18.933 -0.298 1.00 88.88 95 VAL A O 1
ATOM 741 N N . VAL A 1 96 ? -10.732 -20.332 -1.745 1.00 90.38 96 VAL A N 1
ATOM 742 C CA . VAL A 1 96 ? -11.970 -19.544 -1.863 1.00 90.38 96 VAL A CA 1
ATOM 743 C C . VAL A 1 96 ? -12.676 -19.429 -0.510 1.00 90.38 96 VAL A C 1
ATOM 745 O O . VAL A 1 96 ? -13.069 -18.328 -0.125 1.00 90.38 96 VAL A O 1
ATOM 748 N N . ALA A 1 97 ? -12.777 -20.522 0.254 1.00 92.69 97 ALA A N 1
ATOM 749 C CA . ALA A 1 97 ? -13.384 -20.500 1.586 1.00 92.69 97 ALA A CA 1
ATOM 750 C C . ALA A 1 97 ? -12.653 -19.546 2.552 1.00 92.69 97 ALA A C 1
ATOM 752 O O . ALA A 1 97 ? -13.294 -18.783 3.284 1.00 92.69 97 ALA A O 1
ATOM 753 N N . ILE A 1 98 ? -11.316 -19.531 2.517 1.00 93.19 98 ILE A N 1
ATOM 754 C CA . ILE A 1 98 ? -10.497 -18.616 3.326 1.00 93.19 98 ILE A CA 1
ATOM 755 C C . ILE A 1 98 ? -10.745 -17.160 2.915 1.00 93.19 98 ILE A C 1
ATOM 757 O O . ILE A 1 98 ? -11.004 -16.321 3.778 1.00 93.19 98 ILE A O 1
ATOM 761 N N . VAL A 1 99 ? -10.711 -16.854 1.614 1.00 92.75 99 VAL A N 1
ATOM 762 C CA . VAL A 1 99 ? -10.910 -15.486 1.101 1.00 92.75 99 VAL A CA 1
ATOM 763 C C . VAL A 1 99 ? -12.290 -14.947 1.474 1.00 92.75 99 VAL A C 1
ATOM 765 O O . VAL A 1 99 ? -12.397 -13.805 1.922 1.00 92.75 99 VAL A O 1
ATOM 768 N N . VAL A 1 100 ? -13.339 -15.763 1.351 1.00 94.38 100 VAL A N 1
ATOM 769 C CA . VAL A 1 100 ? -14.705 -15.373 1.734 1.00 94.38 100 VAL A CA 1
ATOM 770 C C . VAL A 1 100 ? -14.792 -15.085 3.232 1.00 94.38 100 VAL A C 1
ATOM 772 O O . VAL A 1 100 ? -15.329 -14.049 3.629 1.00 94.38 100 VAL A O 1
ATOM 775 N N . THR A 1 101 ? -14.220 -15.957 4.064 1.00 93.75 101 THR A N 1
ATOM 776 C CA . THR A 1 101 ? -14.236 -15.787 5.524 1.00 93.75 101 THR A CA 1
ATOM 777 C C . THR A 1 101 ? -13.492 -14.517 5.938 1.00 93.75 101 THR A C 1
ATOM 779 O O . THR A 1 101 ? -14.024 -13.702 6.694 1.00 93.75 101 THR A O 1
ATOM 782 N N . LEU A 1 102 ? -12.293 -14.294 5.393 1.00 93.62 102 LEU A N 1
ATOM 783 C CA . LEU A 1 102 ? -11.502 -13.092 5.664 1.00 93.62 102 LEU A CA 1
ATOM 784 C C . LEU A 1 102 ? -12.185 -11.821 5.151 1.00 93.62 102 LEU A C 1
ATOM 786 O O . LEU A 1 102 ? -12.186 -10.810 5.851 1.00 93.62 102 LEU A O 1
ATOM 790 N N . GLY A 1 103 ? -12.803 -11.859 3.969 1.00 92.00 103 GLY A N 1
ATOM 791 C CA . GLY A 1 103 ? -13.552 -10.726 3.423 1.00 92.00 103 GLY A CA 1
ATOM 792 C C . GLY A 1 103 ? -14.763 -10.361 4.285 1.00 92.00 103 GLY A C 1
ATOM 793 O O . GLY A 1 103 ? -15.004 -9.184 4.577 1.00 92.00 103 GLY A O 1
ATOM 794 N N . PHE A 1 104 ? -15.497 -11.365 4.763 1.00 94.62 104 PHE A N 1
ATOM 795 C CA . PHE A 1 104 ? -16.634 -11.153 5.653 1.00 94.62 104 PHE A CA 1
ATOM 796 C C . PHE A 1 104 ? -16.199 -10.556 6.999 1.00 94.62 104 PHE A C 1
ATOM 798 O O . PHE A 1 104 ? -16.730 -9.528 7.423 1.00 94.62 104 PHE A O 1
ATOM 805 N N . VAL A 1 105 ? -15.178 -11.135 7.638 1.00 94.25 105 VAL A N 1
ATOM 806 C CA . VAL A 1 105 ? -14.642 -10.621 8.908 1.00 94.25 105 VAL A CA 1
ATOM 807 C C . VAL A 1 105 ? -14.059 -9.218 8.729 1.00 94.25 105 VAL A C 1
ATOM 809 O O . VAL A 1 105 ? -14.355 -8.329 9.524 1.00 94.25 105 VAL A O 1
ATOM 812 N N . GLY A 1 106 ? -13.294 -8.975 7.665 1.00 92.38 106 GLY A N 1
ATOM 813 C CA . GLY A 1 106 ? -12.684 -7.673 7.392 1.00 92.38 106 GLY A CA 1
ATOM 814 C C . GLY A 1 106 ? -13.720 -6.564 7.208 1.00 92.38 106 GLY A C 1
ATOM 815 O O . GLY A 1 106 ? -13.608 -5.496 7.814 1.00 92.38 106 GLY A O 1
ATOM 816 N N . THR A 1 107 ? -14.779 -6.820 6.436 1.00 91.94 107 THR A N 1
ATOM 817 C CA . THR A 1 107 ? -15.869 -5.843 6.261 1.00 91.94 107 THR A CA 1
ATOM 818 C C . THR A 1 107 ? -16.662 -5.618 7.548 1.00 91.94 107 THR A C 1
ATOM 820 O O . THR A 1 107 ? -17.061 -4.484 7.831 1.00 91.94 107 THR A O 1
ATOM 823 N N . PHE A 1 108 ? -16.856 -6.658 8.360 1.00 93.38 108 PHE A N 1
ATOM 824 C CA . PHE A 1 108 ? -17.497 -6.544 9.668 1.00 93.38 108 PHE A CA 1
ATOM 825 C C . PHE A 1 108 ? -16.664 -5.699 10.644 1.00 93.38 108 PHE A C 1
ATOM 827 O O . PHE A 1 108 ? -17.182 -4.749 11.235 1.00 93.38 108 PHE A O 1
ATOM 834 N N . VAL A 1 109 ? -15.361 -5.970 10.743 1.00 93.50 109 VAL A N 1
ATOM 835 C CA . VAL A 1 109 ? -14.417 -5.204 11.571 1.00 93.50 109 VAL A CA 1
ATOM 836 C C . VAL A 1 109 ? -14.342 -3.749 11.113 1.00 93.50 109 VAL A C 1
ATOM 838 O O . VAL A 1 109 ? -14.396 -2.846 11.946 1.00 93.50 109 VAL A O 1
ATOM 841 N N . ALA A 1 110 ? -14.302 -3.488 9.804 1.00 91.44 110 ALA A N 1
ATOM 842 C CA . ALA A 1 110 ? -14.301 -2.125 9.274 1.00 91.44 110 ALA A CA 1
ATOM 843 C C . ALA A 1 110 ? -15.581 -1.353 9.644 1.00 91.44 110 ALA A C 1
ATOM 845 O O . ALA A 1 110 ? -15.517 -0.174 10.003 1.00 91.44 110 ALA A O 1
ATOM 846 N N . LYS A 1 111 ? -16.750 -2.010 9.605 1.00 92.19 111 LYS A N 1
ATOM 847 C CA . LYS A 1 111 ? -18.022 -1.413 10.052 1.00 92.19 111 LYS A CA 1
ATOM 848 C C . LYS A 1 111 ? -18.016 -1.122 11.552 1.00 92.19 111 LYS A C 1
ATOM 850 O O . LYS A 1 111 ? -18.429 -0.032 11.950 1.00 92.19 111 LYS A O 1
ATOM 855 N N . LEU A 1 112 ? -17.531 -2.060 12.368 1.00 90.44 112 LEU A N 1
ATOM 856 C CA . LEU A 1 112 ? -17.384 -1.861 13.811 1.00 90.44 112 LEU A CA 1
ATOM 857 C C . LEU A 1 112 ? -16.454 -0.683 14.100 1.00 90.44 112 LEU A C 1
ATOM 859 O O . LEU A 1 112 ? -16.846 0.233 14.816 1.00 90.44 112 LEU A O 1
ATOM 863 N N . SER A 1 113 ? -15.274 -0.660 13.481 1.00 91.31 113 SER A N 1
ATOM 864 C CA . SER A 1 113 ? -14.288 0.412 13.626 1.00 91.31 113 SER A CA 1
ATOM 865 C C . SER A 1 113 ? -14.892 1.781 13.302 1.00 91.31 113 SER A C 1
ATOM 867 O O . SER A 1 113 ? -14.832 2.685 14.133 1.00 91.31 113 SER A O 1
ATOM 869 N N . LYS A 1 114 ? -15.610 1.919 12.177 1.00 90.88 114 LYS A N 1
ATOM 870 C CA . LYS A 1 114 ? -16.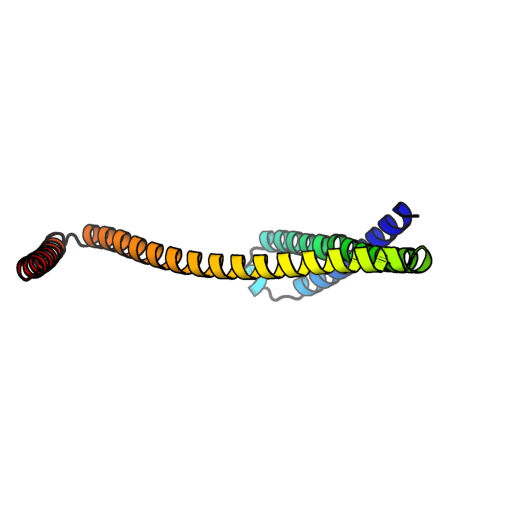331 3.162 11.841 1.00 90.88 114 LYS A CA 1
ATOM 871 C C . LYS A 1 114 ? -17.337 3.577 12.918 1.00 90.88 114 LYS A C 1
ATOM 873 O O . LYS A 1 114 ? -17.424 4.758 13.251 1.00 90.88 114 LYS A O 1
ATOM 878 N N . LYS A 1 115 ? -18.087 2.624 13.478 1.00 90.00 115 LYS A N 1
ATOM 879 C CA . LYS A 1 115 ? -19.059 2.901 14.544 1.00 90.00 115 LYS A CA 1
A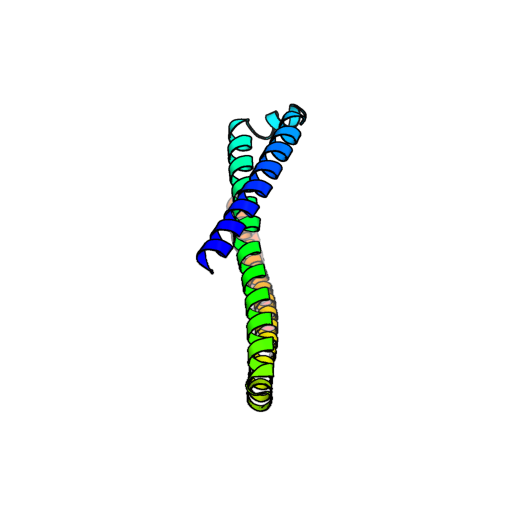TOM 880 C C . LYS A 1 115 ? -18.364 3.347 15.834 1.00 90.00 115 LYS A C 1
ATOM 882 O O . LYS A 1 115 ? -18.790 4.333 16.433 1.00 90.00 115 LYS A O 1
ATOM 887 N N . TYR A 1 116 ? -17.279 2.677 16.223 1.00 88.38 116 TYR A N 1
ATOM 888 C CA . TYR A 1 116 ? -16.459 3.077 17.367 1.00 88.38 116 TYR A CA 1
ATOM 889 C C . TYR A 1 116 ? -15.906 4.487 17.176 1.00 88.38 116 TYR A C 1
ATOM 891 O O . TYR A 1 116 ? -16.137 5.331 18.038 1.00 88.38 116 TYR A O 1
ATOM 899 N N . LEU A 1 117 ? -15.269 4.779 16.036 1.00 88.81 117 LEU A N 1
ATOM 900 C CA . LEU A 1 117 ? -14.767 6.120 15.722 1.00 88.81 117 LEU A CA 1
ATOM 901 C C . LEU A 1 117 ? -15.867 7.186 15.814 1.00 88.81 117 LEU A C 1
ATOM 903 O O . LEU A 1 117 ? -15.615 8.266 16.340 1.00 88.81 117 LEU A O 1
ATOM 907 N N . GLY A 1 118 ? -17.092 6.885 15.374 1.00 87.12 118 GLY A N 1
ATOM 908 C CA . GLY A 1 118 ? -18.226 7.804 15.502 1.00 87.12 118 GLY A CA 1
ATOM 909 C C . GLY A 1 118 ? -18.612 8.110 16.956 1.00 87.12 118 GLY A C 1
ATOM 910 O O . GLY A 1 118 ? -18.891 9.262 17.293 1.00 87.12 118 GLY A O 1
ATOM 911 N N . HIS A 1 119 ? -18.605 7.107 17.838 1.00 84.31 119 HIS A N 1
ATOM 912 C CA . HIS A 1 119 ? -18.858 7.314 19.269 1.00 84.31 119 HIS A CA 1
ATOM 913 C C . HIS A 1 119 ? -17.700 8.045 19.961 1.00 84.31 119 HIS A C 1
ATOM 915 O O . HIS A 1 119 ? -17.943 8.978 20.728 1.00 84.31 119 HIS A O 1
ATOM 921 N N . PHE A 1 120 ? -16.455 7.685 19.639 1.00 85.12 120 PHE A N 1
ATOM 922 C CA . PHE A 1 120 ? -15.266 8.382 20.132 1.00 85.12 120 PHE A CA 1
ATOM 923 C C . PHE A 1 120 ? -15.242 9.850 19.697 1.00 85.12 120 PHE A C 1
ATOM 925 O O . PHE A 1 120 ? -14.932 10.712 20.515 1.00 85.12 120 PHE A O 1
ATOM 932 N N . ALA A 1 121 ? -15.629 10.155 18.454 1.00 87.00 121 ALA A N 1
ATOM 933 C CA . ALA A 1 121 ? -15.720 11.525 17.955 1.00 87.00 121 ALA A CA 1
ATOM 934 C C . ALA A 1 121 ? -16.731 12.360 18.755 1.00 87.00 121 ALA A C 1
ATOM 936 O O . ALA A 1 121 ? -16.395 13.461 19.177 1.00 87.00 121 ALA A O 1
ATOM 937 N N . LYS A 1 122 ? -17.922 11.814 19.045 1.00 86.56 122 LYS A N 1
ATOM 938 C CA . LYS A 1 122 ? -18.934 12.497 19.872 1.00 86.56 122 LYS A CA 1
ATOM 939 C C . LYS A 1 122 ? -18.441 12.778 21.291 1.00 86.56 122 LYS A C 1
ATOM 941 O O . LYS A 1 122 ? -18.621 13.887 21.782 1.00 86.56 122 LYS A O 1
ATOM 946 N N . GLY A 1 123 ? -17.800 11.801 21.937 1.00 84.44 123 GLY A N 1
ATOM 947 C CA . GLY A 1 123 ? -17.197 12.003 23.259 1.00 84.44 123 GLY A CA 1
ATOM 948 C C . GLY A 1 123 ? -16.109 13.079 23.235 1.00 84.44 123 GLY A C 1
ATOM 949 O O . GLY A 1 123 ? -16.084 13.949 24.100 1.00 84.44 123 GLY A O 1
ATOM 950 N N . ARG A 1 124 ? -15.265 13.075 22.194 1.00 84.38 124 ARG A N 1
ATOM 951 C CA . ARG A 1 124 ? -14.260 14.120 21.953 1.00 84.38 124 ARG A CA 1
ATOM 952 C C . ARG A 1 124 ? -14.885 15.506 21.843 1.00 84.38 124 ARG A C 1
ATOM 954 O O . ARG A 1 124 ? -14.404 16.413 22.507 1.00 84.38 124 ARG A O 1
ATOM 961 N N . THR A 1 125 ? -15.949 15.657 21.055 1.00 89.25 125 THR A N 1
ATOM 962 C CA . THR A 1 125 ? -16.645 16.941 20.888 1.00 89.25 125 THR A CA 1
ATOM 963 C C . THR A 1 125 ? -17.185 17.462 22.217 1.00 89.25 125 THR A C 1
ATOM 965 O O . THR A 1 125 ? -16.967 18.624 22.534 1.00 89.25 125 THR A O 1
ATOM 968 N N . ILE A 1 126 ? -17.804 16.607 23.038 1.00 84.50 126 ILE A N 1
ATOM 969 C CA . ILE A 1 126 ? -18.314 17.007 24.361 1.00 84.50 126 ILE A CA 1
ATOM 970 C C . ILE A 1 126 ? -17.166 17.463 25.273 1.00 84.50 126 ILE A C 1
ATOM 972 O O . ILE A 1 126 ? -17.263 18.495 25.932 1.00 84.50 126 ILE A O 1
ATOM 976 N N . THR A 1 127 ? -16.055 16.727 25.299 1.00 87.25 127 THR A N 1
ATOM 977 C CA . THR A 1 127 ? -14.872 17.122 26.077 1.00 87.25 127 THR A CA 1
ATOM 978 C C . THR A 1 127 ? -14.290 18.449 25.585 1.00 87.25 127 THR A C 1
ATOM 980 O O . THR A 1 127 ? -13.915 19.298 26.391 1.00 87.25 127 THR A O 1
ATOM 983 N N . GLU A 1 128 ? -14.239 18.653 24.270 1.00 86.38 128 GLU A N 1
ATOM 984 C CA . GLU A 1 128 ? -13.743 19.880 23.646 1.00 86.38 128 GLU A CA 1
ATOM 985 C C . GLU A 1 128 ? -14.650 21.082 23.953 1.00 86.38 128 GLU A C 1
ATOM 987 O O . GLU A 1 128 ? -14.149 22.156 24.292 1.00 86.38 128 GLU A O 1
ATOM 992 N N . GLU A 1 129 ? -15.971 20.887 23.966 1.00 84.38 129 GLU A N 1
ATOM 993 C CA . GLU A 1 129 ? -16.944 21.885 24.424 1.00 84.38 129 GLU A CA 1
ATOM 994 C C . GLU A 1 129 ? -16.754 22.238 25.902 1.00 84.38 129 GLU A C 1
ATOM 996 O O . GLU A 1 129 ? -16.746 23.420 26.250 1.00 84.38 129 GLU A O 1
ATOM 1001 N N . VAL A 1 130 ? -16.546 21.249 26.778 1.00 82.00 130 VAL A N 1
ATOM 1002 C CA . VAL A 1 130 ? -16.316 21.492 28.212 1.00 82.00 130 VAL A CA 1
ATOM 1003 C C . VAL A 1 130 ? -15.014 22.266 28.427 1.00 82.00 130 VAL A C 1
ATOM 1005 O O . VAL A 1 130 ? -15.027 23.288 29.115 1.00 82.00 130 VAL A O 1
ATOM 1008 N N . ILE A 1 131 ? -13.910 21.858 27.795 1.00 85.12 131 ILE A N 1
ATOM 1009 C CA . ILE A 1 131 ? -12.622 22.567 27.885 1.00 85.12 131 ILE A CA 1
ATOM 1010 C C . ILE A 1 131 ? -12.746 23.996 27.336 1.00 85.12 131 ILE A C 1
ATOM 1012 O O . ILE A 1 131 ? -12.263 24.945 27.962 1.00 85.12 131 ILE A O 1
ATOM 1016 N N . SER A 1 132 ? -13.427 24.169 26.201 1.00 81.56 132 SER A N 1
ATOM 1017 C CA . SER A 1 132 ? -13.705 25.484 25.613 1.00 81.56 132 SER A CA 1
ATOM 1018 C C . SER A 1 132 ? -14.556 26.351 26.546 1.00 81.56 132 SER A C 1
ATOM 1020 O O . SER A 1 132 ? -14.252 27.524 26.757 1.00 81.56 132 SER A O 1
ATOM 1022 N N . SER A 1 133 ? -15.566 25.771 27.202 1.00 77.62 133 SER A N 1
ATOM 1023 C CA . SER A 1 133 ? -16.416 26.476 28.165 1.00 77.62 133 SER A CA 1
ATOM 1024 C C . SER A 1 133 ? -15.658 26.919 29.420 1.00 77.62 133 SER A C 1
ATOM 1026 O O . SER A 1 133 ? -15.895 28.026 29.894 1.00 77.62 133 SER A O 1
ATOM 1028 N N . ILE A 1 134 ? -14.700 26.122 29.913 1.00 75.19 134 ILE A N 1
ATOM 1029 C CA . ILE A 1 134 ? -13.815 26.494 31.029 1.00 75.19 134 ILE A CA 1
ATOM 1030 C C . ILE A 1 134 ? -12.901 27.649 30.609 1.00 75.19 134 ILE A C 1
ATOM 1032 O O . ILE A 1 134 ? -12.776 28.629 31.344 1.00 75.19 134 ILE A O 1
ATOM 1036 N N . ARG A 1 135 ? -12.313 27.580 29.406 1.00 72.31 135 ARG A N 1
ATOM 1037 C CA . ARG A 1 135 ? -11.497 28.671 28.848 1.00 72.31 135 ARG A CA 1
ATOM 1038 C C . ARG A 1 135 ? -12.315 29.955 28.688 1.00 72.31 135 ARG A C 1
ATOM 1040 O O . ARG A 1 135 ? -11.843 31.018 29.076 1.00 72.31 135 ARG A O 1
ATOM 1047 N N . ASN A 1 136 ? -13.544 29.859 28.184 1.00 68.31 136 ASN A N 1
ATOM 1048 C CA . ASN A 1 136 ? -14.447 31.000 28.028 1.00 68.31 136 ASN A CA 1
ATOM 1049 C C . ASN A 1 136 ? -14.908 31.556 29.384 1.00 68.31 136 ASN A C 1
ATOM 1051 O O . ASN A 1 136 ? -14.953 32.769 29.558 1.00 68.31 136 ASN A O 1
ATOM 1055 N N . ALA A 1 137 ? -15.213 30.701 30.364 1.00 62.06 137 ALA A N 1
ATOM 1056 C CA . ALA A 1 137 ? -15.590 31.116 31.716 1.00 62.06 137 ALA A CA 1
ATOM 1057 C C . ALA A 1 137 ? -14.437 31.829 32.442 1.00 62.06 137 ALA A C 1
ATOM 1059 O O . ALA A 1 137 ? -14.675 32.826 33.127 1.00 62.06 137 ALA A O 1
ATOM 1060 N N . ALA A 1 138 ? -13.199 31.359 32.246 1.00 62.28 138 ALA A N 1
ATOM 1061 C CA . ALA A 1 138 ? -11.990 32.017 32.732 1.00 62.28 138 ALA A CA 1
ATOM 1062 C C . ALA A 1 138 ? -11.721 33.347 32.000 1.00 62.28 138 ALA A C 1
ATOM 1064 O O . ALA A 1 138 ? -11.379 34.334 32.644 1.00 62.28 138 ALA A O 1
ATOM 1065 N N . ALA A 1 139 ? -11.941 33.403 30.680 1.00 60.47 139 ALA A N 1
ATOM 1066 C CA . ALA A 1 139 ? -11.742 34.606 29.867 1.00 60.47 139 ALA A CA 1
ATOM 1067 C C . ALA A 1 139 ? -12.797 35.704 30.115 1.00 60.47 139 ALA A C 1
ATOM 1069 O O . ALA A 1 139 ? -12.477 36.885 30.028 1.00 60.47 139 ALA A O 1
ATOM 1070 N N . PHE A 1 140 ? -14.040 35.338 30.454 1.00 60.16 140 PHE A N 1
ATOM 1071 C CA . PHE A 1 140 ? -15.130 36.289 30.724 1.00 60.16 140 PHE A CA 1
ATOM 1072 C C . PHE A 1 140 ? -15.299 36.671 32.204 1.00 60.16 140 PHE A C 1
ATOM 1074 O O . PHE A 1 140 ? -16.221 37.423 32.512 1.00 60.16 140 PHE A O 1
ATOM 1081 N N . ASN A 1 141 ? -14.469 36.153 33.124 1.00 58.50 141 ASN A N 1
ATOM 1082 C CA . ASN A 1 141 ? -14.539 36.421 34.574 1.00 58.50 141 ASN A CA 1
ATOM 1083 C C . ASN A 1 141 ? -15.979 36.349 35.145 1.00 58.50 141 ASN A C 1
ATOM 1085 O O . ASN A 1 141 ? -16.383 37.116 36.012 1.00 58.50 141 ASN A O 1
ATOM 1089 N N . SER A 1 142 ? -16.796 35.433 34.608 1.00 57.72 142 SER A N 1
ATOM 1090 C CA . SER A 1 142 ? -18.237 35.323 34.900 1.00 57.72 142 SER A CA 1
ATOM 1091 C C . SER A 1 142 ? -18.557 34.100 35.763 1.00 57.72 142 SER A C 1
ATOM 1093 O O . SER A 1 142 ? -19.593 33.447 35.595 1.00 57.72 142 SER A O 1
ATOM 1095 N N . GLN A 1 143 ? -17.660 33.792 36.707 1.00 57.31 143 GLN A N 1
ATOM 1096 C CA . GLN A 1 143 ? -17.744 32.635 37.609 1.00 57.31 143 GLN A CA 1
ATOM 1097 C C . GLN A 1 143 ? -19.113 32.524 38.296 1.00 57.31 143 GLN A C 1
ATOM 1099 O O . GLN A 1 143 ? -19.670 31.435 38.436 1.00 57.31 143 GLN A O 1
ATOM 1104 N N . GLU A 1 144 ? -19.715 33.665 38.620 1.00 60.09 144 GLU A N 1
ATOM 1105 C CA . GLU A 1 144 ? -21.002 33.745 39.303 1.00 60.09 144 GLU A CA 1
ATOM 1106 C C . GLU A 1 144 ? -22.185 33.243 38.452 1.00 60.09 144 GLU A C 1
ATOM 1108 O O . GLU A 1 144 ? -23.140 32.664 38.974 1.00 60.09 144 GLU A O 1
ATOM 1113 N N . LYS A 1 145 ? -22.129 33.408 37.122 1.00 59.34 145 LYS A N 1
ATOM 1114 C CA . LYS A 1 145 ? -23.206 32.976 36.213 1.00 59.34 145 LYS A CA 1
ATOM 1115 C C . LYS A 1 145 ? -23.175 31.466 35.969 1.00 59.34 145 LYS A C 1
ATOM 1117 O O . LYS A 1 145 ? -24.240 30.864 35.827 1.00 59.34 145 LYS A O 1
ATOM 1122 N N . LEU A 1 146 ? -21.985 30.853 35.947 1.00 59.38 146 LEU A N 1
ATOM 1123 C CA . LEU A 1 146 ? -21.838 29.395 35.868 1.00 59.38 146 LEU A CA 1
ATOM 1124 C C . LEU A 1 146 ? -22.182 28.712 37.196 1.00 59.38 146 LEU A C 1
ATOM 1126 O O . LEU A 1 146 ? -22.886 27.703 37.161 1.00 59.38 146 LEU A O 1
ATOM 1130 N N . ALA A 1 147 ? -21.784 29.282 38.340 1.00 62.44 147 ALA A N 1
ATOM 1131 C CA . ALA A 1 147 ? -22.138 28.762 39.664 1.00 62.44 147 ALA A CA 1
ATOM 1132 C C . ALA A 1 147 ? -23.665 28.662 39.841 1.00 62.44 147 ALA A C 1
ATOM 1134 O O . ALA A 1 147 ? -24.192 27.584 40.116 1.00 62.44 147 ALA A O 1
ATOM 1135 N N . ARG A 1 148 ? -24.402 29.734 39.511 1.00 62.03 148 ARG A N 1
ATOM 1136 C CA . ARG A 1 148 ? -25.879 29.740 39.557 1.00 62.03 148 ARG A CA 1
ATOM 1137 C C . ARG A 1 148 ? -26.534 28.757 38.579 1.00 62.03 148 ARG A C 1
ATOM 1139 O O . ARG A 1 148 ? -27.690 28.375 38.768 1.00 62.03 148 ARG A O 1
ATOM 1146 N N . ARG A 1 149 ? -25.848 28.379 37.494 1.00 68.38 149 ARG A N 1
ATOM 1147 C CA . ARG A 1 149 ? -26.365 27.415 36.507 1.00 68.38 149 ARG A CA 1
ATOM 1148 C C . ARG A 1 149 ? -26.117 25.977 36.962 1.00 68.38 149 ARG A C 1
ATOM 1150 O O . ARG A 1 149 ? -27.020 25.158 36.822 1.00 68.38 149 ARG A O 1
ATOM 1157 N N . TYR A 1 150 ? -24.959 25.706 37.563 1.00 65.56 150 TYR A N 1
ATOM 1158 C CA . TYR A 1 150 ? -24.641 24.424 38.197 1.00 65.56 150 TYR A CA 1
ATOM 1159 C C . TYR A 1 150 ? -25.572 24.119 39.372 1.00 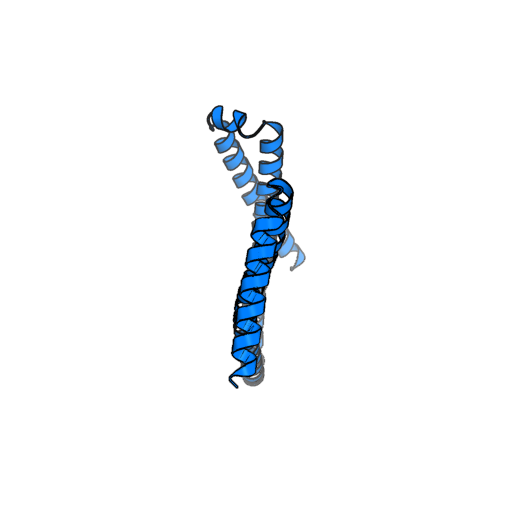65.56 150 TYR A C 1
ATOM 1161 O O . TYR A 1 150 ? -26.127 23.027 39.444 1.00 65.56 150 TYR A O 1
ATOM 1169 N N . GLU A 1 151 ? -25.829 25.101 40.235 1.00 67.50 151 GLU A N 1
ATOM 1170 C CA . GLU A 1 151 ? -26.687 24.939 41.415 1.00 67.50 151 GLU A CA 1
ATOM 1171 C C . GLU A 1 151 ? -28.145 24.620 41.039 1.00 67.50 151 GLU A C 1
ATOM 1173 O O . GLU A 1 151 ? -28.786 23.748 41.627 1.00 67.50 151 GLU A O 1
ATOM 1178 N N . ARG A 1 152 ? -28.640 25.228 39.955 1.00 69.62 152 ARG A N 1
ATOM 1179 C CA . ARG A 1 152 ? -29.984 24.964 39.417 1.00 69.62 152 ARG A CA 1
ATOM 1180 C C . ARG A 1 152 ? -30.122 23.567 38.803 1.00 69.62 152 ARG A C 1
ATOM 1182 O O . ARG A 1 152 ? -31.198 22.973 38.858 1.00 69.62 152 ARG A O 1
ATOM 1189 N N . VAL A 1 153 ? -29.055 23.053 38.188 1.00 72.00 153 VAL A N 1
ATOM 1190 C CA . VAL A 1 153 ? -29.031 21.695 37.619 1.00 72.00 153 VAL A CA 1
ATOM 1191 C C . VAL A 1 153 ? -28.899 20.654 38.734 1.00 72.00 153 VAL A C 1
ATOM 1193 O O . VAL A 1 153 ? -29.616 19.656 38.704 1.00 72.00 153 VAL A O 1
ATOM 1196 N N . ALA A 1 154 ? -28.084 20.925 39.758 1.00 67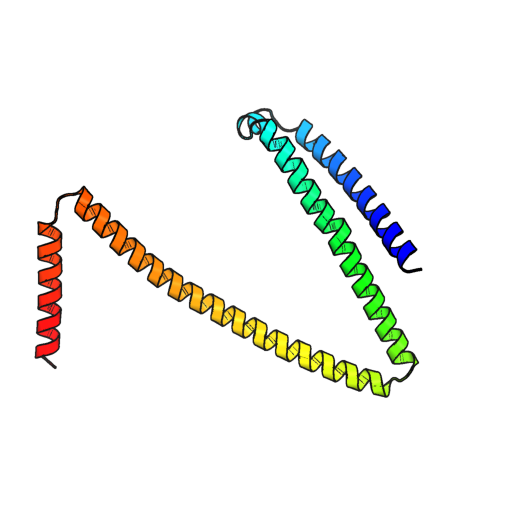.94 154 ALA A N 1
ATOM 1197 C CA . ALA A 1 154 ? -27.956 20.079 40.943 1.00 67.94 154 ALA A CA 1
ATOM 1198 C C . ALA A 1 154 ? -29.288 19.945 41.704 1.00 67.94 154 ALA A C 1
ATOM 1200 O O . ALA A 1 154 ? -29.704 18.830 42.004 1.00 67.94 154 ALA A O 1
ATOM 1201 N N . GLN A 1 155 ? -30.024 21.044 41.918 1.00 66.94 155 GLN A N 1
ATOM 1202 C CA . GLN A 1 155 ? -31.346 20.990 42.562 1.00 66.94 155 GLN A CA 1
ATOM 1203 C C . GLN A 1 155 ? -32.385 20.188 41.765 1.00 66.94 155 GLN A C 1
ATOM 1205 O O . GLN A 1 155 ? -33.202 19.488 42.363 1.00 66.94 155 GLN A O 1
ATOM 1210 N N . ARG A 1 156 ? -32.360 20.247 40.425 1.00 65.50 156 ARG A N 1
ATOM 1211 C CA . ARG A 1 156 ? -33.270 19.439 39.593 1.00 65.50 156 ARG A CA 1
ATOM 1212 C C . ARG A 1 156 ? -32.988 17.943 39.700 1.00 65.50 156 ARG A C 1
ATOM 1214 O O . ARG A 1 156 ? -33.937 17.169 39.734 1.00 65.50 156 ARG A O 1
ATOM 1221 N N . LEU A 1 157 ? -31.718 17.549 39.778 1.00 66.25 157 LEU A N 1
ATOM 1222 C CA . LEU A 1 157 ? -31.320 16.149 39.954 1.00 66.25 157 LEU A CA 1
ATOM 1223 C C . LEU A 1 157 ? -31.730 15.608 41.332 1.00 66.25 157 LEU A C 1
ATOM 1225 O O . LEU A 1 157 ? -32.237 14.491 41.415 1.00 66.25 157 LEU A O 1
ATOM 1229 N N . THR A 1 158 ? -31.602 16.410 42.395 1.00 63.91 158 THR A N 1
ATOM 1230 C CA . THR A 1 158 ? -32.034 16.015 43.748 1.00 63.91 158 THR A CA 1
ATOM 1231 C C . THR A 1 158 ? -33.554 15.852 43.853 1.00 63.91 158 THR A C 1
ATOM 1233 O O . THR A 1 158 ? -34.026 14.919 44.496 1.00 63.91 158 THR A O 1
ATOM 1236 N N . PHE A 1 159 ? -34.340 16.700 43.180 1.00 63.75 159 PHE A N 1
ATOM 1237 C CA . P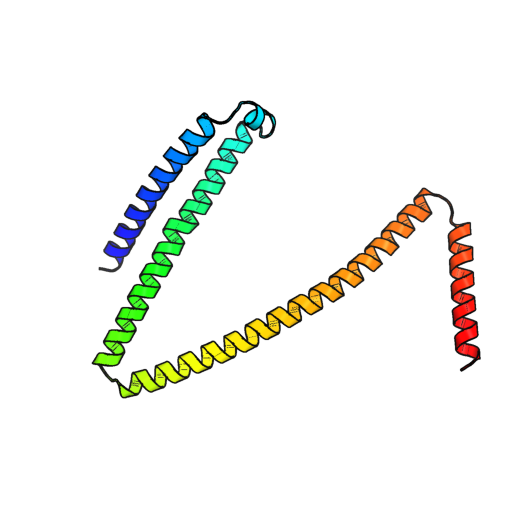HE A 1 159 ? -35.806 16.585 43.179 1.00 63.75 159 PHE A CA 1
ATOM 1238 C C . PHE A 1 159 ? -36.302 15.356 42.400 1.00 63.75 159 PHE A C 1
ATOM 1240 O O . PHE A 1 159 ? -37.332 14.783 42.738 1.00 63.75 159 PHE A O 1
ATOM 1247 N N . GLN A 1 160 ? -35.563 14.926 41.372 1.00 55.50 160 GLN A N 1
ATOM 1248 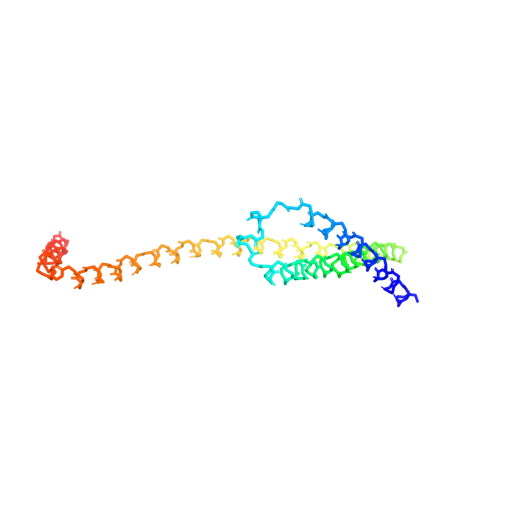C CA . GLN A 1 160 ? -35.924 13.761 40.562 1.00 55.50 160 GLN A CA 1
ATOM 1249 C C . GLN A 1 160 ? -35.616 12.426 41.260 1.00 55.50 160 GLN A C 1
ATOM 1251 O O . GLN A 1 160 ? -36.325 11.456 41.024 1.00 55.50 160 GLN A O 1
ATOM 1256 N N . MET A 1 161 ? -34.607 12.389 42.140 1.00 55.59 161 MET A N 1
ATOM 1257 C CA . MET A 1 161 ? -34.268 11.216 42.965 1.00 55.59 161 MET A CA 1
ATOM 1258 C C . MET A 1 161 ? -35.158 11.055 44.208 1.00 55.59 161 MET A C 1
ATOM 1260 O O . MET A 1 161 ? -35.242 9.962 44.746 1.00 55.59 161 MET A O 1
ATOM 1264 N N . ALA A 1 162 ? -35.809 12.124 44.678 1.00 52.66 162 ALA A N 1
ATOM 1265 C CA . ALA A 1 162 ? -36.692 12.085 45.851 1.00 52.66 162 ALA A CA 1
ATOM 1266 C C . ALA A 1 162 ? -38.152 11.702 45.524 1.00 52.66 162 ALA A C 1
ATOM 1268 O O . ALA A 1 162 ? -38.947 11.493 46.436 1.00 52.66 162 ALA A O 1
ATOM 1269 N N . VAL A 1 163 ? -38.519 11.654 44.236 1.00 52.28 163 VAL A N 1
ATOM 1270 C CA . VAL A 1 163 ? -39.876 11.328 43.742 1.00 52.28 163 VAL A CA 1
ATOM 1271 C C . VAL A 1 163 ? -39.952 9.901 43.154 1.00 52.28 163 VAL A C 1
ATOM 1273 O O . VAL A 1 163 ? -41.021 9.461 42.737 1.00 52.28 163 VAL A O 1
ATOM 1276 N N . SER A 1 164 ? -38.838 9.161 43.152 1.00 41.75 164 SER A N 1
ATOM 1277 C CA . SER A 1 164 ? -38.756 7.719 42.862 1.00 41.75 164 SER A CA 1
ATOM 1278 C C . SER A 1 164 ? -38.570 6.919 44.142 1.00 41.75 164 SER A C 1
ATOM 1280 O O . SER A 1 164 ? -39.237 5.874 44.281 1.00 41.75 164 SER A O 1
#

Sequence (164 aa):
MVYMATVGFVYAGEHIIAEIRERFLAVILRQIIAFFDELGAGDINTRITADTNLVQEGISEKVRLTLTAIATFVAAFVIGFVGYWKLTLILCSTVVAIVVTLGFVGTFVAKLSKKYLGHFAKGRTITEEVISSIRNAAAFNSQEKLARRYERVAQRLTFQMAVS

Foldseek 3Di:
DVVVLLVVLLVVLVVVLVVVLVVVVVVVVVDDVVVCVVPPPVNVVVVSVVVSVVVSCVRSVVVSVVVVVVVVVVVCVVVCCVPDVVVVVVVVVVVVVVVVVCVVVVVVVVVVVVVVVVVVVVVVVVVVVVVVVVVVCVVVVPVVVVVVVVVVVVVVVVVVVVVD

InterPro domains:
  IPR011527 ABC transporter type 1, transmembrane domain [PF00664] (3-155)
  IPR011527 ABC transporter type 1, transmembrane domain [PS50929] (1-157)
  IPR036640 ABC transporter type 1, transmembrane domain superfamily [G3DSA:1.20.1560.10] (1-162)
  IPR036640 ABC transporter type 1, transmembrane domain superfamily [SSF90123] (3-157)
  IPR039421 Type 1 protein exporter [PTHR43394] (4-156)

pLDDT: mean 75.99, std 10.36, range [41.75, 94.62]